Protein AF-G4X455-F1 (afdb_monomer)

Nearest PDB structures (foldseek):
  1m57-assembly1_A  TM=9.855E-01  e=1.129E-02  Cereibacter sphaeroides
  7qho-assembly1_D  TM=7.965E-01  e=1.026E+00  Corynebacterium glutamicum ATCC 13032

InterPro domains:
  IPR000883 Cytochrome c oxidase subunit I [PTHR10422] 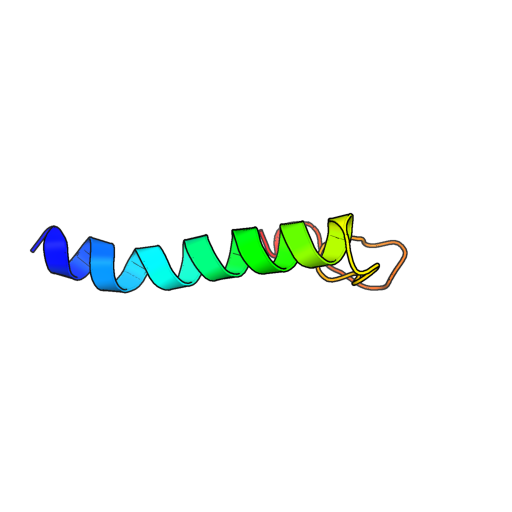(1-42)
  IPR023616 Cytochrome c oxidase-like, subunit I domain [PS50855] (1-42)
  IPR036927 Cytochrome c oxidase-like, subunit I superfamily [G3DSA:1.20.210.10] (1-42)
  IPR036927 Cytochrome c oxidase-like, subunit I superfamily [SSF81442] (1-42)

Solvent-accessible surface area (backbone atoms only — not comparable to full-atom values): 2513 Å² 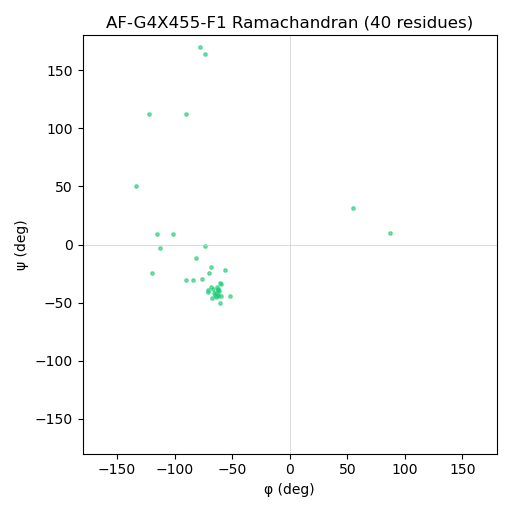total; per-residue (Å²): 109,69,69,59,54,47,66,66,47,49,60,57,54,53,48,54,53,49,52,52,51,36,34,74,72,68,75,46,36,63,53,39,60,93,66,75,19,47,66,82,79,113

Mean predicted aligned error: 5.63 Å

pLDDT: mean 85.42, std 7.66, range [62.34, 94.94]

Secondary structure (DSSP, 8-state):
-HHHHHHHHHHHHHHHHHHHHHHHHS---SS-GGGT--GGG-

Sequence (42 aa):
ITALLLLLSLPVLAGAITMLLTDRNLNTSFFDPAGGGDPILY

Foldseek 3Di:
DVVVVCVVVVVVVVVVVVQVVCVVPVVDCQLPVVNVHNVVSD

Radius of gyration: 12.81 Å; Cα contacts (8 Å, |Δi|>4): 32; chains: 1; bounding box: 30×12×35 Å

Organism: NCBI:txid199129

Structure (mmCIF, N/CA/C/O backbone):
data_AF-G4X455-F1
#
_entry.id   AF-G4X455-F1
#
loop_
_atom_site.group_PDB
_atom_site.id
_atom_site.type_symbol
_atom_site.label_atom_id
_atom_site.label_alt_id
_atom_site.label_comp_id
_atom_site.label_asym_id
_atom_site.label_entity_id
_atom_site.label_seq_id
_atom_site.pdbx_PDB_ins_code
_atom_site.Cartn_x
_atom_site.Cartn_y
_atom_site.Cartn_z
_atom_site.occupancy
_atom_site.B_iso_or_equiv
_atom_site.auth_seq_id
_atom_site.auth_comp_id
_atom_site.auth_asym_id
_atom_site.auth_atom_id
_atom_site.pdbx_PDB_model_num
ATOM 1 N N . ILE A 1 1 ? -13.191 0.432 17.855 1.00 84.56 1 ILE A N 1
ATOM 2 C CA . ILE A 1 1 ? -13.351 -0.082 16.469 1.00 84.56 1 ILE A CA 1
ATOM 3 C C . ILE A 1 1 ? -12.538 0.754 15.484 1.00 84.56 1 ILE A C 1
ATOM 5 O O . ILE A 1 1 ? -11.684 0.191 14.820 1.00 84.56 1 ILE A O 1
ATOM 9 N N . THR A 1 2 ? -12.710 2.080 15.443 1.00 92.56 2 THR A N 1
ATOM 10 C CA . THR A 1 2 ? -11.935 2.987 14.566 1.00 92.56 2 THR A CA 1
ATOM 11 C C . THR A 1 2 ? -10.416 2.817 14.679 1.00 92.56 2 THR A C 1
ATOM 13 O O . THR A 1 2 ? -9.747 2.694 13.664 1.00 92.56 2 THR A O 1
ATOM 16 N N . ALA A 1 3 ? -9.872 2.706 15.895 1.00 90.88 3 ALA A N 1
ATOM 17 C CA . ALA A 1 3 ? -8.443 2.448 16.106 1.00 90.88 3 ALA A CA 1
ATOM 18 C C . ALA A 1 3 ? -7.958 1.120 15.490 1.00 90.88 3 ALA A C 1
ATOM 20 O O . ALA A 1 3 ? -6.839 1.045 15.000 1.00 90.88 3 ALA A O 1
ATOM 21 N N . LEU A 1 4 ? -8.811 0.090 15.470 1.00 94.94 4 LEU A N 1
ATOM 22 C CA . LEU A 1 4 ? -8.496 -1.202 14.857 1.00 94.94 4 LEU A CA 1
ATOM 23 C C . LEU A 1 4 ? -8.460 -1.087 13.326 1.00 94.94 4 LEU A C 1
ATOM 25 O O . LEU A 1 4 ? -7.565 -1.624 12.687 1.00 94.94 4 LEU A O 1
ATOM 29 N N . LEU A 1 5 ? -9.410 -0.340 12.751 1.00 92.38 5 LEU A N 1
ATOM 30 C CA . LEU A 1 5 ? -9.445 -0.058 11.314 1.00 92.38 5 LEU A CA 1
ATOM 31 C C . LEU A 1 5 ? -8.205 0.729 10.872 1.00 92.38 5 LEU A C 1
ATOM 33 O O . LEU A 1 5 ? -7.598 0.377 9.868 1.00 92.38 5 LEU A O 1
ATOM 37 N N . LEU A 1 6 ? -7.799 1.741 11.646 1.00 91.62 6 LEU A N 1
ATOM 38 C CA . LEU A 1 6 ? -6.587 2.522 11.382 1.00 91.62 6 LEU A CA 1
ATOM 39 C C . LEU A 1 6 ? -5.319 1.674 11.503 1.00 91.62 6 LEU A C 1
ATOM 41 O O . LEU A 1 6 ? -4.445 1.756 10.649 1.00 91.62 6 LEU A O 1
ATOM 45 N N . LEU A 1 7 ? -5.221 0.828 12.529 1.00 92.56 7 LEU A N 1
ATOM 46 C CA . LEU A 1 7 ? -4.063 -0.047 12.711 1.00 92.56 7 LEU A CA 1
ATOM 47 C C . LEU A 1 7 ? -3.858 -0.997 11.520 1.00 92.56 7 LEU A C 1
ATOM 49 O O . LEU A 1 7 ? -2.721 -1.299 11.175 1.00 92.56 7 LEU A O 1
ATOM 53 N N . LEU A 1 8 ? -4.944 -1.449 10.890 1.00 92.31 8 LEU A N 1
ATOM 54 C CA . LEU A 1 8 ? -4.886 -2.337 9.729 1.00 92.31 8 LEU A CA 1
ATOM 55 C C . LEU A 1 8 ? -4.691 -1.587 8.400 1.00 92.31 8 LEU A C 1
ATOM 57 O O . LEU A 1 8 ? -4.071 -2.136 7.494 1.00 92.31 8 LEU A O 1
ATOM 61 N N . SER A 1 9 ? -5.181 -0.348 8.263 1.00 90.12 9 SER A N 1
ATOM 62 C CA . SER A 1 9 ? -5.092 0.418 7.008 1.00 90.12 9 SER A CA 1
ATOM 63 C C . SER A 1 9 ? -3.832 1.282 6.879 1.00 90.12 9 SER A C 1
ATOM 65 O O . SER A 1 9 ? -3.324 1.466 5.772 1.00 90.12 9 SER A O 1
ATOM 67 N N . LEU A 1 10 ? -3.285 1.786 7.990 1.00 94.81 10 LEU A N 1
ATOM 68 C CA . LEU A 1 10 ? -2.092 2.642 7.994 1.00 94.81 10 LEU A CA 1
ATOM 69 C C . LEU A 1 10 ? -0.823 1.961 7.446 1.00 94.81 10 LEU A C 1
ATOM 71 O O . LEU A 1 10 ? -0.092 2.631 6.717 1.00 94.81 10 LEU A O 1
ATOM 75 N N . P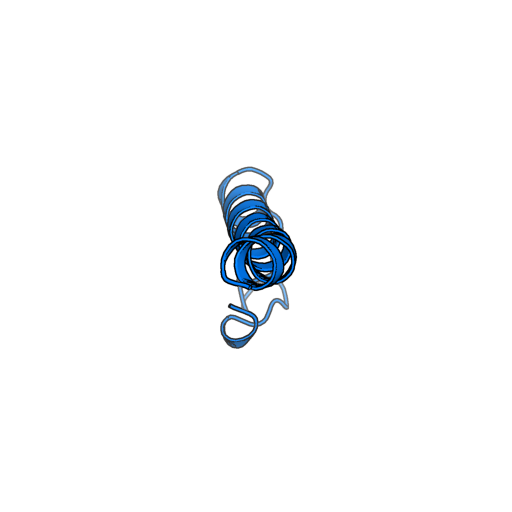RO A 1 11 ? -0.540 0.669 7.721 1.00 92.31 11 PRO A N 1
ATOM 76 C CA . PRO A 1 11 ? 0.635 -0.001 7.165 1.0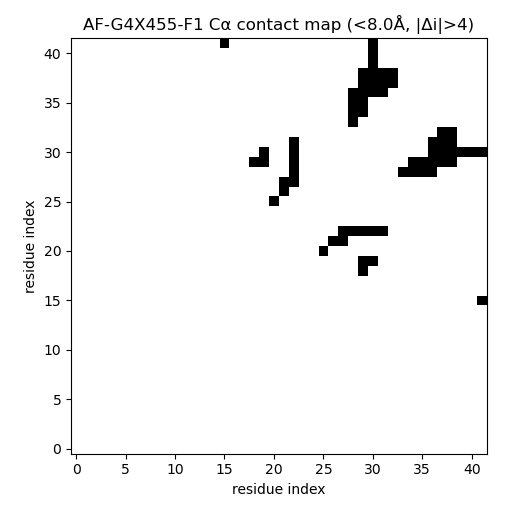0 92.31 11 PRO A CA 1
ATOM 77 C C . PRO A 1 11 ? 0.599 -0.089 5.636 1.00 92.31 11 PRO A C 1
ATOM 79 O O . PRO A 1 11 ? 1.629 0.080 4.989 1.00 92.31 11 PRO A O 1
ATOM 82 N N . VAL A 1 12 ? -0.589 -0.302 5.057 1.00 93.69 12 VAL A N 1
ATOM 83 C CA . VAL A 1 12 ? -0.777 -0.388 3.601 1.00 93.69 12 VAL A CA 1
ATOM 84 C C . VAL A 1 12 ? -0.515 0.971 2.952 1.00 93.69 12 VAL A C 1
ATOM 86 O O . VAL A 1 12 ? 0.259 1.063 2.001 1.00 93.69 12 VAL A O 1
ATOM 89 N N . LEU A 1 13 ? -1.074 2.045 3.520 1.00 92.50 13 LEU A N 1
ATOM 90 C CA . LEU A 1 13 ? -0.836 3.408 3.038 1.00 92.50 13 LEU A CA 1
ATOM 91 C C . LEU A 1 13 ? 0.643 3.810 3.153 1.00 92.50 13 LEU A C 1
ATOM 93 O O . LEU A 1 13 ? 1.211 4.369 2.215 1.00 92.50 13 LEU A O 1
ATOM 97 N N . ALA A 1 14 ? 1.281 3.506 4.286 1.00 93.19 14 ALA A N 1
ATOM 98 C CA . ALA A 1 14 ? 2.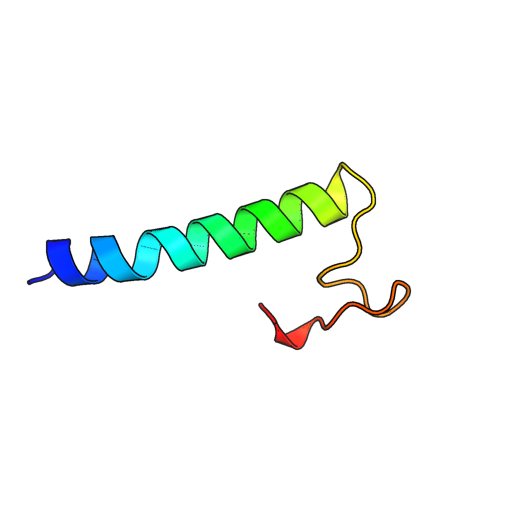702 3.773 4.487 1.00 93.19 14 ALA A CA 1
ATOM 99 C C . ALA A 1 14 ? 3.577 2.996 3.485 1.00 93.19 14 ALA A C 1
ATOM 101 O O . ALA A 1 14 ? 4.552 3.546 2.968 1.00 93.19 14 ALA A O 1
ATOM 102 N N . GLY A 1 15 ? 3.206 1.751 3.166 1.00 92.62 15 GLY A N 1
ATOM 103 C CA . GLY A 1 15 ? 3.857 0.941 2.136 1.00 92.62 15 GLY A CA 1
ATOM 104 C C . GLY A 1 15 ? 3.774 1.577 0.748 1.00 92.62 15 GLY A C 1
ATOM 105 O O . GLY A 1 15 ? 4.808 1.759 0.106 1.00 92.62 15 GLY A O 1
ATOM 106 N N . ALA A 1 16 ? 2.578 1.991 0.318 1.00 90.75 16 ALA A N 1
ATOM 107 C CA . ALA A 1 16 ? 2.369 2.647 -0.977 1.00 90.75 16 ALA A CA 1
ATOM 108 C C . ALA A 1 16 ? 3.184 3.946 -1.117 1.00 90.75 16 ALA A C 1
ATOM 110 O O . ALA A 1 16 ? 3.863 4.155 -2.122 1.00 90.75 16 ALA A O 1
ATOM 111 N N . ILE A 1 17 ? 3.192 4.790 -0.078 1.00 92.06 17 ILE A N 1
ATOM 112 C CA . ILE A 1 17 ? 3.982 6.032 -0.066 1.00 92.06 17 ILE A CA 1
ATOM 113 C C . ILE A 1 17 ? 5.482 5.723 -0.125 1.00 92.06 17 ILE A C 1
ATOM 115 O O . ILE A 1 17 ? 6.210 6.384 -0.860 1.00 92.06 17 ILE A O 1
ATOM 119 N N . THR A 1 18 ? 5.953 4.717 0.617 1.00 91.00 18 THR A N 1
ATOM 120 C CA . THR A 1 18 ? 7.374 4.342 0.617 1.00 91.00 18 THR A CA 1
ATOM 121 C C . THR A 1 18 ? 7.810 3.848 -0.758 1.00 91.00 18 THR A C 1
ATOM 123 O O . THR A 1 18 ? 8.826 4.322 -1.254 1.00 91.00 18 THR A O 1
ATOM 126 N N . MET A 1 19 ? 7.024 2.981 -1.407 1.00 90.38 19 MET A N 1
ATOM 127 C CA . MET A 1 19 ? 7.310 2.504 -2.768 1.00 90.38 19 MET A CA 1
ATOM 128 C C . MET A 1 19 ? 7.325 3.657 -3.786 1.00 90.38 19 MET A C 1
ATOM 130 O O . MET A 1 19 ? 8.220 3.730 -4.624 1.00 90.38 19 MET A O 1
ATOM 134 N N . LEU A 1 20 ? 6.408 4.625 -3.667 1.00 87.75 20 LEU A N 1
ATOM 135 C CA . LEU A 1 20 ? 6.396 5.805 -4.539 1.00 87.75 20 LEU A CA 1
ATOM 136 C C . LEU A 1 20 ? 7.636 6.679 -4.305 1.00 87.75 20 LEU A C 1
ATOM 138 O O . LEU A 1 20 ? 8.245 7.188 -5.246 1.00 87.75 20 LEU A O 1
ATOM 142 N N . LEU A 1 21 ? 8.029 6.861 -3.044 1.00 90.94 21 LEU A N 1
ATOM 143 C CA . LEU A 1 21 ? 9.223 7.6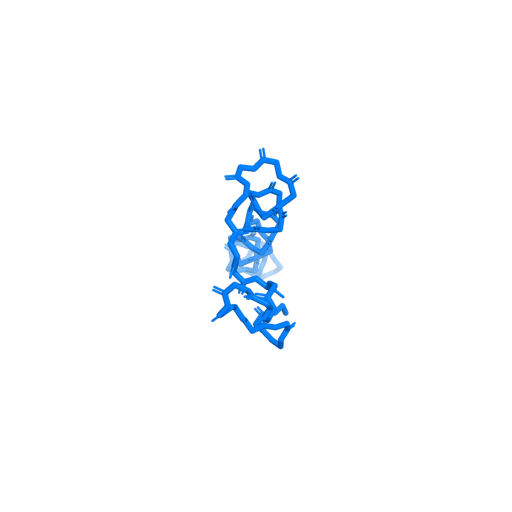23 -2.696 1.00 90.94 21 LEU A CA 1
ATOM 144 C C . LEU A 1 21 ? 10.502 6.924 -3.170 1.00 90.94 21 LEU A C 1
ATOM 146 O O . LEU A 1 21 ? 11.403 7.620 -3.645 1.00 90.94 21 LEU A O 1
ATOM 150 N N . THR A 1 22 ? 10.604 5.594 -3.093 1.00 87.06 22 THR A N 1
ATOM 151 C CA . THR A 1 22 ? 11.759 4.867 -3.640 1.00 87.06 22 THR A CA 1
ATOM 152 C C . THR A 1 22 ? 11.789 4.927 -5.164 1.00 87.06 22 THR A C 1
ATOM 154 O O . THR A 1 22 ? 12.868 5.131 -5.720 1.00 87.06 22 THR A O 1
ATOM 157 N N . ASP A 1 23 ? 10.636 4.886 -5.841 1.00 85.81 23 ASP A N 1
ATOM 158 C CA . ASP A 1 23 ? 10.576 5.048 -7.301 1.00 85.81 23 ASP A CA 1
ATOM 159 C C . ASP A 1 23 ? 11.078 6.431 -7.722 1.00 85.81 23 ASP A C 1
ATOM 161 O O . ASP A 1 23 ? 11.831 6.582 -8.684 1.00 85.81 23 ASP A O 1
ATOM 165 N N . ARG A 1 24 ? 10.730 7.465 -6.948 1.00 85.12 24 ARG A N 1
ATOM 166 C CA . ARG A 1 24 ? 11.144 8.843 -7.233 1.00 85.12 24 ARG A CA 1
ATOM 167 C C . ARG A 1 24 ? 12.595 9.166 -6.886 1.00 85.12 24 ARG A C 1
ATOM 169 O O . ARG A 1 24 ? 13.142 10.067 -7.521 1.00 85.12 24 ARG A O 1
ATOM 176 N N . ASN A 1 25 ? 13.181 8.513 -5.880 1.00 86.88 25 ASN A N 1
ATOM 177 C CA . ASN A 1 25 ? 14.466 8.931 -5.297 1.00 86.88 25 ASN A CA 1
ATOM 178 C C . ASN A 1 25 ? 15.584 7.884 -5.397 1.00 86.88 25 ASN A C 1
ATOM 180 O O . ASN A 1 25 ? 16.755 8.252 -5.361 1.00 86.88 25 ASN A O 1
ATOM 184 N N . LEU A 1 26 ? 15.250 6.598 -5.510 1.00 87.31 26 LEU A N 1
ATOM 185 C CA . LEU A 1 26 ? 16.211 5.489 -5.540 1.00 87.31 26 LEU A CA 1
ATOM 186 C C . LEU A 1 26 ? 16.210 4.740 -6.882 1.00 87.31 26 LEU A C 1
ATOM 188 O O . LEU A 1 26 ? 16.869 3.711 -6.998 1.00 87.31 26 LEU A O 1
ATOM 192 N N . ASN A 1 27 ? 15.516 5.274 -7.896 1.00 81.38 27 ASN A N 1
ATOM 193 C CA . ASN A 1 27 ? 15.350 4.670 -9.223 1.00 81.38 27 ASN A CA 1
ATOM 194 C C . ASN A 1 27 ? 14.776 3.241 -9.171 1.00 81.38 27 ASN A C 1
ATOM 196 O O . ASN A 1 27 ? 15.118 2.410 -10.013 1.00 81.38 27 ASN A O 1
ATOM 200 N N . THR A 1 28 ? 13.931 2.931 -8.179 1.00 76.81 28 THR A N 1
ATOM 201 C CA . THR A 1 28 ? 13.117 1.710 -8.238 1.00 76.81 28 THR A CA 1
ATOM 202 C C . THR A 1 28 ? 11.993 1.893 -9.264 1.00 76.81 28 THR A C 1
ATOM 204 O O . THR A 1 28 ? 11.732 3.006 -9.722 1.00 76.81 28 THR A O 1
ATOM 207 N N . SER A 1 29 ? 11.369 0.799 -9.691 1.00 80.00 29 SER A N 1
ATOM 208 C CA . SER A 1 29 ? 10.356 0.819 -10.755 1.00 80.00 29 SER A CA 1
ATOM 209 C C . SER A 1 29 ? 9.137 -0.008 -10.357 1.00 80.00 29 SER A C 1
ATOM 211 O O . SER A 1 29 ? 8.719 -0.892 -11.095 1.00 80.00 29 SER A O 1
ATOM 213 N N . PHE A 1 30 ? 8.595 0.223 -9.161 1.00 77.12 30 PHE A N 1
ATOM 214 C CA . PHE A 1 30 ? 7.414 -0.496 -8.670 1.00 77.12 30 PHE A CA 1
ATOM 215 C C . PHE A 1 30 ? 6.135 -0.080 -9.409 1.00 77.12 30 PHE A C 1
ATOM 217 O O . PHE A 1 30 ? 5.320 -0.937 -9.750 1.00 77.12 30 PHE A O 1
ATOM 224 N N . PHE A 1 31 ? 5.990 1.212 -9.704 1.00 78.38 31 PHE A N 1
ATOM 225 C CA . PHE A 1 31 ? 4.832 1.801 -10.382 1.00 78.38 31 PHE A CA 1
ATOM 226 C C . PHE A 1 31 ? 5.154 2.342 -11.782 1.00 78.38 31 PHE A C 1
ATOM 228 O O . PHE A 1 31 ? 4.253 2.821 -12.469 1.00 78.38 31 PHE A O 1
ATOM 235 N N . ASP A 1 32 ? 6.420 2.296 -12.212 1.00 79.50 32 ASP A N 1
ATOM 236 C CA . ASP A 1 32 ? 6.830 2.727 -13.552 1.00 79.50 32 ASP A CA 1
ATOM 237 C C . ASP A 1 32 ? 6.772 1.555 -14.556 1.00 79.50 32 ASP A C 1
ATOM 239 O O . ASP A 1 32 ? 7.599 0.636 -14.479 1.00 79.50 32 ASP A O 1
ATOM 243 N N . PRO A 1 33 ? 5.849 1.579 -15.538 1.00 70.62 33 PRO A N 1
ATOM 244 C CA . PRO A 1 33 ? 5.710 0.512 -16.521 1.00 70.62 33 PRO A CA 1
ATOM 245 C C . PRO A 1 33 ? 6.901 0.422 -17.483 1.00 70.62 33 PRO A C 1
ATOM 247 O O . PRO A 1 33 ? 7.118 -0.637 -18.072 1.00 70.62 33 PRO A O 1
ATOM 250 N N . ALA A 1 34 ? 7.719 1.473 -17.618 1.00 77.81 34 ALA A N 1
ATOM 251 C CA . ALA A 1 34 ? 8.950 1.414 -18.410 1.00 77.81 34 ALA A CA 1
ATOM 252 C C . ALA A 1 34 ? 10.037 0.536 -17.757 1.00 77.81 34 ALA A C 1
ATOM 254 O O . ALA A 1 34 ? 10.892 -0.002 -18.462 1.00 77.81 34 ALA A O 1
ATOM 255 N N . GLY A 1 35 ? 9.990 0.358 -16.431 1.00 76.50 35 GLY A N 1
ATOM 256 C CA . GLY A 1 35 ? 10.885 -0.515 -15.662 1.00 76.50 35 GLY A CA 1
ATOM 257 C C . GLY A 1 35 ? 10.266 -1.860 -15.260 1.00 76.50 35 GLY A C 1
ATOM 258 O O . GLY A 1 35 ? 10.872 -2.590 -14.478 1.00 76.50 35 GLY A O 1
ATOM 259 N N . GLY A 1 36 ? 9.081 -2.199 -15.785 1.00 80.69 36 GLY A N 1
ATOM 260 C CA . GLY A 1 36 ? 8.366 -3.444 -15.476 1.00 80.69 36 GLY A CA 1
ATOM 261 C C . GLY A 1 36 ? 7.450 -3.386 -14.246 1.00 80.69 36 GLY A C 1
ATOM 262 O O . GLY A 1 36 ? 6.964 -4.433 -13.819 1.00 80.69 36 GLY A O 1
ATOM 263 N N . GLY A 1 37 ? 7.217 -2.195 -13.688 1.00 81.06 37 GLY A N 1
ATOM 264 C CA . GLY A 1 37 ? 6.234 -1.951 -12.631 1.00 81.06 37 GLY A CA 1
ATOM 265 C C . GLY A 1 37 ? 4.799 -1.867 -13.151 1.00 81.06 37 GLY A C 1
ATOM 266 O O . GLY A 1 37 ? 4.564 -1.784 -14.357 1.00 81.06 37 GLY A O 1
ATOM 267 N N . ASP A 1 38 ? 3.828 -1.858 -12.240 1.00 81.56 38 ASP A N 1
ATOM 268 C CA . ASP A 1 38 ? 2.405 -1.746 -12.581 1.00 81.56 38 ASP A CA 1
ATOM 269 C C . ASP A 1 38 ? 1.781 -0.518 -11.890 1.00 81.56 38 ASP A C 1
ATOM 271 O O . ASP A 1 38 ? 1.632 -0.508 -10.665 1.00 81.56 38 ASP A O 1
ATOM 275 N N . PRO A 1 39 ? 1.385 0.519 -12.655 1.00 71.75 39 PRO A N 1
ATOM 276 C CA . PRO A 1 39 ? 0.692 1.699 -12.134 1.00 71.75 39 PRO A CA 1
ATOM 277 C C . PRO A 1 39 ? -0.604 1.396 -11.370 1.00 71.75 39 PRO A C 1
ATOM 279 O O . PRO A 1 39 ? -1.056 2.242 -10.602 1.00 71.75 39 PRO A O 1
ATOM 282 N N . ILE A 1 40 ? -1.226 0.234 -11.605 1.00 81.81 40 ILE A N 1
ATOM 283 C CA . ILE A 1 40 ? -2.497 -0.183 -10.987 1.00 81.81 40 ILE A CA 1
ATOM 284 C C . ILE A 1 40 ? -2.279 -0.751 -9.574 1.00 81.81 40 ILE A C 1
ATOM 286 O O . ILE A 1 40 ? -3.233 -0.898 -8.816 1.00 81.81 40 ILE A O 1
ATOM 290 N N . LEU A 1 41 ? -1.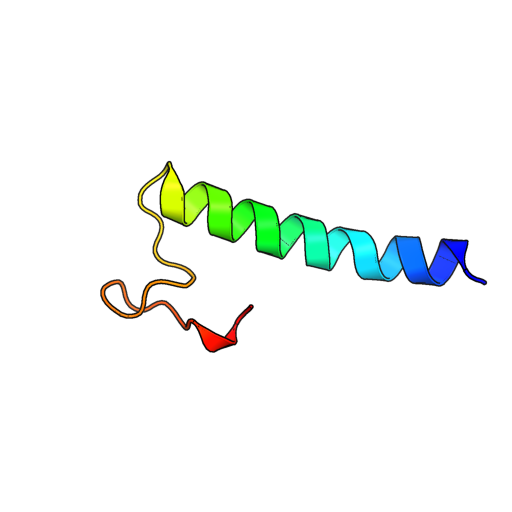032 -1.029 -9.178 1.00 74.19 41 LEU A N 1
ATOM 291 C CA . LEU A 1 41 ? -0.700 -1.493 -7.824 1.00 74.19 41 LEU A CA 1
ATOM 292 C C . LEU A 1 41 ? -0.786 -0.394 -6.746 1.00 74.19 41 LEU A C 1
ATOM 294 O O . LEU A 1 41 ? -0.521 -0.687 -5.578 1.00 74.19 41 LEU A O 1
ATOM 298 N N . TYR A 1 42 ? -1.121 0.844 -7.124 1.00 62.34 42 TYR A N 1
ATOM 299 C CA . TYR A 1 42 ? -1.480 1.926 -6.201 1.00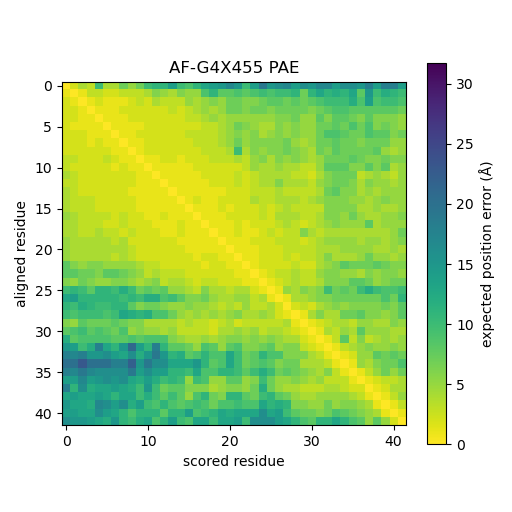 62.34 42 TYR A CA 1
ATOM 300 C C . TYR A 1 42 ? -2.937 1.802 -5.73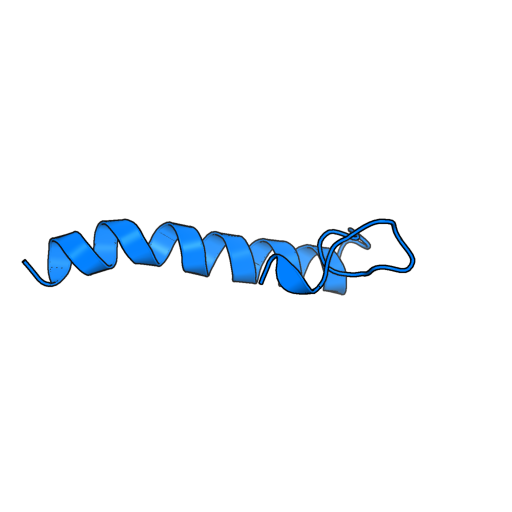7 1.00 62.34 42 TYR A C 1
ATOM 302 O O . TYR A 1 42 ? -3.160 1.826 -4.504 1.00 62.34 42 TYR A O 1
#